Protein AF-A0A2V5Z8Z6-F1 (afdb_monomer_lite)

pLDDT: mean 71.76, std 16.5, range [33.0, 87.56]

Sequence (129 aa):
LDEHCVNFLGVSYDLLVQYVNEAVSDEAILESCFGMGHRPSEAETYIWNEFMLKRGWHDDASQTVKQLKREQGLTARSEIETIFQLIDAAEGRTVRTNHYDGSYLDQISLVVGGRRHSRLSSCSHLNGF

Foldseek 3Di:
DVVVVCVLLVHDPVVLVVVVVVVDDPVVSVVVSCVVGNDDDPVSVVVVVVCQVCALAVDPCVVVQCVLCVVVVVNVVPQRRHPVLSVCVVVVHDRDRDPCPVVVVVVVCVVVVPDDPDPPPPPPPDDDD

Secondary structure (DSSP, 8-state):
-HHHHHHHHT--HHHHHHHHHTT--HHHHHHHHHHHS----HHHHHHHHHHHHTTTSSSTTHHHHHHHHHHTT-TT-TT--SHHHHHHHHTTPPPPPP---SHHHHHHHHHHT----------------

Radius of gyration: 19.89 Å; chains: 1; bounding box: 61×49×34 Å

Structure (mmCIF, N/CA/C/O backbone):
data_AF-A0A2V5Z8Z6-F1
#
_entry.id   AF-A0A2V5Z8Z6-F1
#
loop_
_a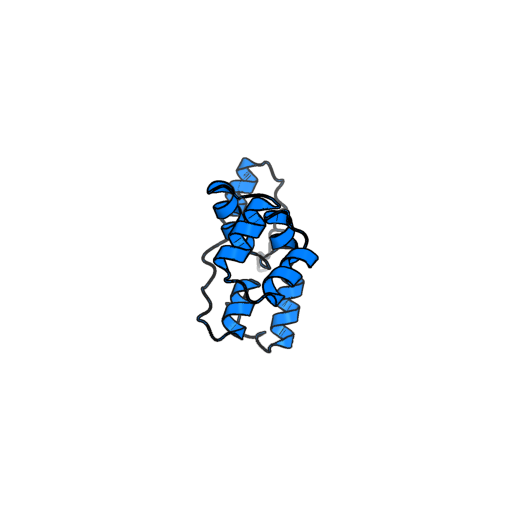tom_site.group_PDB
_atom_site.id
_atom_site.type_symbol
_atom_site.label_atom_id
_atom_site.label_alt_id
_atom_site.label_comp_id
_atom_site.label_asym_id
_atom_site.label_entity_id
_atom_site.label_seq_id
_atom_site.pdbx_PDB_ins_code
_atom_site.Cartn_x
_atom_site.Cartn_y
_atom_site.Cartn_z
_atom_site.occupancy
_atom_site.B_iso_or_equiv
_atom_site.auth_seq_id
_atom_site.auth_comp_id
_atom_site.auth_asym_id
_atom_site.auth_atom_id
_atom_site.pdbx_PDB_model_num
ATOM 1 N N . LEU A 1 1 ? -3.351 -5.836 -1.237 1.00 73.31 1 LEU A N 1
ATOM 2 C CA . LEU A 1 1 ? -2.275 -4.823 -1.378 1.00 73.31 1 LEU A CA 1
ATOM 3 C C . LEU A 1 1 ? -1.233 -5.309 -2.374 1.00 73.31 1 LEU A C 1
ATOM 5 O O . LEU A 1 1 ? -0.773 -4.523 -3.191 1.00 73.31 1 LEU A O 1
ATOM 9 N N . ASP A 1 2 ? -0.940 -6.606 -2.344 1.00 73.12 2 ASP A N 1
ATOM 10 C CA . ASP A 1 2 ? 0.056 -7.280 -3.179 1.00 73.12 2 ASP A CA 1
ATOM 11 C C . ASP A 1 2 ? -0.221 -7.128 -4.675 1.00 73.12 2 ASP A C 1
ATOM 13 O O . ASP A 1 2 ? 0.683 -6.778 -5.421 1.00 73.12 2 ASP A O 1
ATOM 17 N N . GLU A 1 3 ? -1.483 -7.260 -5.100 1.00 78.94 3 GLU A N 1
ATOM 18 C CA . GLU A 1 3 ? -1.901 -7.062 -6.498 1.00 78.94 3 GLU A CA 1
ATOM 19 C C . GLU A 1 3 ? -1.525 -5.675 -7.050 1.00 78.94 3 GLU A C 1
ATOM 21 O O . GLU A 1 3 ? -1.037 -5.547 -8.172 1.00 78.94 3 GLU A O 1
ATOM 26 N N . HIS A 1 4 ? -1.699 -4.613 -6.257 1.00 79.44 4 HIS A N 1
ATOM 27 C CA . HIS A 1 4 ? -1.311 -3.274 -6.696 1.00 79.44 4 HIS A CA 1
ATOM 28 C C . HIS A 1 4 ? 0.217 -3.137 -6.775 1.00 79.44 4 HIS A C 1
ATOM 30 O O . HIS A 1 4 ? 0.711 -2.455 -7.667 1.00 79.44 4 HIS A O 1
ATOM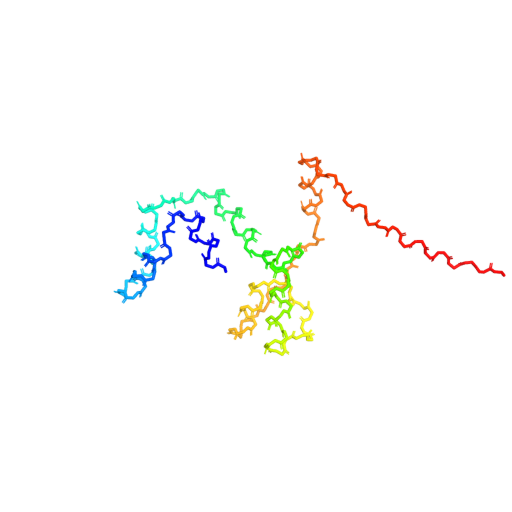 36 N N . CYS A 1 5 ? 0.955 -3.781 -5.864 1.00 78.19 5 CYS A N 1
ATOM 37 C CA . CYS A 1 5 ? 2.418 -3.754 -5.840 1.00 78.19 5 CYS A CA 1
ATOM 38 C C . CYS A 1 5 ? 3.011 -4.457 -7.070 1.00 78.19 5 CYS A C 1
ATOM 40 O O . CYS A 1 5 ? 3.848 -3.884 -7.764 1.00 78.19 5 CYS A O 1
ATOM 42 N N . VAL A 1 6 ? 2.521 -5.658 -7.397 1.00 80.88 6 VAL A N 1
ATOM 43 C CA . VAL A 1 6 ? 2.985 -6.406 -8.577 1.00 80.88 6 VAL A CA 1
ATOM 44 C C . VAL A 1 6 ? 2.628 -5.692 -9.881 1.00 80.88 6 VAL A C 1
ATOM 46 O O . VAL A 1 6 ? 3.460 -5.635 -10.781 1.00 80.88 6 VAL A O 1
ATOM 49 N N . ASN A 1 7 ? 1.457 -5.048 -9.954 1.00 81.81 7 ASN A N 1
ATOM 50 C CA . ASN A 1 7 ? 1.085 -4.217 -11.102 1.00 81.81 7 ASN A CA 1
ATOM 51 C C . ASN A 1 7 ? 1.962 -2.962 -11.226 1.00 81.81 7 ASN A C 1
ATOM 53 O O . ASN A 1 7 ? 2.337 -2.597 -12.336 1.00 81.81 7 ASN A O 1
ATOM 57 N N . PHE A 1 8 ? 2.305 -2.311 -10.111 1.00 78.94 8 PHE A N 1
ATOM 58 C CA . PHE A 1 8 ? 3.178 -1.133 -10.101 1.00 78.94 8 PHE A CA 1
ATOM 59 C C . PHE A 1 8 ? 4.607 -1.465 -10.546 1.00 78.94 8 PHE A C 1
ATOM 61 O O . PHE A 1 8 ? 5.204 -0.720 -11.320 1.00 78.94 8 PHE A O 1
ATOM 68 N N . LEU A 1 9 ? 5.135 -2.605 -10.096 1.00 79.50 9 LEU A N 1
ATOM 69 C CA . LEU A 1 9 ? 6.453 -3.099 -10.493 1.00 79.50 9 LEU A CA 1
ATOM 70 C C . LEU A 1 9 ? 6.439 -3.816 -11.850 1.00 79.50 9 LEU A C 1
ATOM 72 O O . LEU A 1 9 ? 7.501 -4.104 -12.389 1.00 79.50 9 LEU A O 1
ATOM 76 N N . GLY A 1 10 ? 5.269 -4.118 -12.417 1.00 79.38 10 GLY A N 1
ATOM 77 C CA . GLY A 1 10 ? 5.144 -4.866 -13.670 1.00 79.38 10 GLY A CA 1
ATOM 78 C C . GLY A 1 10 ? 5.649 -6.312 -13.582 1.00 79.38 10 GLY A C 1
ATOM 79 O O . GLY A 1 10 ? 6.149 -6.843 -14.570 1.00 79.38 10 GLY A O 1
ATOM 80 N N . VAL A 1 11 ? 5.554 -6.943 -12.409 1.00 79.19 11 VAL A N 1
ATOM 81 C CA . VAL A 1 11 ? 6.071 -8.299 -12.146 1.00 79.19 11 VAL A CA 1
ATOM 82 C C . VAL A 1 11 ? 4.911 -9.284 -11.986 1.00 79.19 11 VAL A C 1
ATOM 84 O O . VAL A 1 11 ? 3.828 -8.916 -11.544 1.00 79.19 11 VAL A O 1
ATOM 87 N N . SER A 1 12 ? 5.113 -10.557 -12.338 1.00 79.00 12 SER A N 1
ATOM 88 C CA . SER A 1 12 ? 4.133 -11.612 -12.037 1.00 79.00 12 SER A CA 1
ATOM 89 C C . SER A 1 12 ? 4.192 -12.007 -10.560 1.00 79.00 12 SER A C 1
ATOM 91 O O . SER A 1 12 ? 5.272 -12.295 -10.040 1.00 79.00 12 SER A O 1
ATOM 93 N N . TYR A 1 13 ? 3.032 -12.091 -9.900 1.00 77.88 13 TYR A N 1
ATOM 94 C CA . TYR A 1 13 ? 2.927 -12.541 -8.507 1.00 77.88 13 TYR A CA 1
ATOM 95 C C . TYR A 1 13 ? 3.567 -13.921 -8.291 1.00 77.88 13 TYR A C 1
ATOM 97 O O . TYR A 1 13 ? 4.287 -14.119 -7.315 1.00 77.88 13 TYR A O 1
ATOM 105 N N . ASP A 1 14 ? 3.391 -14.843 -9.240 1.00 77.25 14 ASP A N 1
ATOM 106 C CA . ASP A 1 14 ? 3.944 -16.200 -9.151 1.00 77.25 14 ASP A CA 1
ATOM 107 C C . ASP A 1 14 ? 5.479 -16.204 -9.126 1.00 77.25 14 ASP A C 1
ATOM 109 O O . ASP A 1 14 ? 6.090 -17.000 -8.414 1.00 77.25 14 ASP A O 1
ATOM 113 N N . LEU A 1 15 ? 6.110 -15.285 -9.865 1.00 73.19 15 LEU A N 1
ATOM 114 C CA . LEU A 1 15 ? 7.569 -15.144 -9.886 1.00 73.19 15 LEU A CA 1
ATOM 115 C C . LEU A 1 15 ? 8.076 -14.547 -8.571 1.00 73.19 15 LEU A C 1
ATOM 117 O O . LEU A 1 15 ? 9.078 -15.006 -8.032 1.00 73.19 15 LEU A O 1
ATOM 121 N N . LEU A 1 16 ? 7.350 -13.580 -8.007 1.00 75.06 16 LEU A N 1
ATOM 122 C CA . LEU A 1 16 ? 7.692 -12.998 -6.710 1.00 75.06 16 LEU A CA 1
ATOM 123 C C . LEU A 1 16 ? 7.620 -14.043 -5.583 1.00 75.06 16 LEU A C 1
ATOM 125 O O . LEU A 1 16 ? 8.521 -14.114 -4.751 1.00 75.06 16 LEU A O 1
ATOM 129 N N . VAL A 1 17 ? 6.602 -14.909 -5.596 1.00 80.31 17 VAL A N 1
ATOM 130 C CA . VAL A 1 17 ? 6.483 -16.021 -4.637 1.00 80.31 17 VAL A CA 1
ATOM 131 C C . VAL A 1 17 ? 7.649 -17.005 -4.766 1.00 80.31 17 VAL A C 1
ATOM 133 O O . VAL A 1 17 ? 8.137 -17.501 -3.752 1.00 80.31 17 VAL A O 1
ATOM 136 N N . GLN A 1 18 ? 8.128 -17.287 -5.980 1.00 78.19 18 GLN A N 1
ATOM 137 C CA . GLN A 1 18 ? 9.302 -18.146 -6.174 1.00 78.19 18 GLN A CA 1
ATOM 138 C C . GLN A 1 18 ? 10.558 -17.538 -5.538 1.00 78.19 18 GLN A C 1
ATOM 140 O O . GLN A 1 18 ? 11.203 -18.208 -4.737 1.00 78.19 18 GLN A O 1
ATOM 145 N N . TYR A 1 19 ? 10.843 -16.257 -5.788 1.00 72.00 19 TYR A N 1
ATOM 146 C CA . TYR A 1 19 ? 12.017 -15.580 -5.222 1.00 72.00 19 TYR A CA 1
ATOM 147 C C . TYR A 1 19 ? 12.007 -15.501 -3.691 1.00 72.00 19 TYR A C 1
ATOM 149 O O . TYR A 1 19 ? 13.041 -15.705 -3.056 1.00 72.00 19 TYR A O 1
ATOM 157 N N . VAL A 1 20 ? 10.841 -15.260 -3.084 1.00 75.81 20 VAL A N 1
ATOM 158 C CA . VAL A 1 20 ? 10.698 -15.252 -1.618 1.00 75.81 20 VAL A CA 1
ATOM 159 C C . VAL A 1 20 ? 10.959 -16.644 -1.026 1.00 75.81 20 VAL A C 1
ATOM 161 O O . VAL A 1 20 ? 11.560 -16.762 0.041 1.00 75.81 20 VAL A O 1
ATOM 164 N N . ASN A 1 21 ? 10.568 -17.713 -1.727 1.00 77.06 21 ASN A N 1
ATOM 165 C CA . ASN A 1 21 ? 10.832 -19.088 -1.292 1.00 77.06 21 ASN A CA 1
ATOM 166 C C . ASN A 1 21 ? 12.300 -19.512 -1.462 1.00 77.06 21 ASN A C 1
ATOM 168 O O . ASN A 1 21 ? 12.744 -20.443 -0.791 1.00 77.06 21 ASN A O 1
ATOM 172 N N . GLU A 1 22 ? 13.063 -18.832 -2.317 1.00 75.56 22 GLU A N 1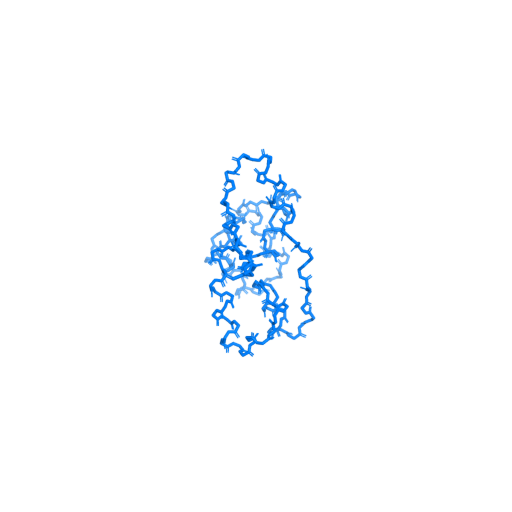
ATOM 173 C CA . GLU A 1 22 ? 14.488 -19.102 -2.537 1.00 75.56 22 GLU A CA 1
ATOM 174 C C . GLU A 1 22 ? 15.408 -18.491 -1.457 1.00 75.56 22 GLU A C 1
ATOM 176 O O . GLU A 1 22 ? 16.627 -18.632 -1.544 1.00 75.56 22 GLU A O 1
ATOM 181 N N . ALA A 1 23 ? 14.849 -17.871 -0.405 1.00 65.38 23 ALA A N 1
ATOM 182 C CA . ALA A 1 23 ? 15.586 -17.265 0.715 1.00 65.38 23 ALA A CA 1
ATOM 183 C C . ALA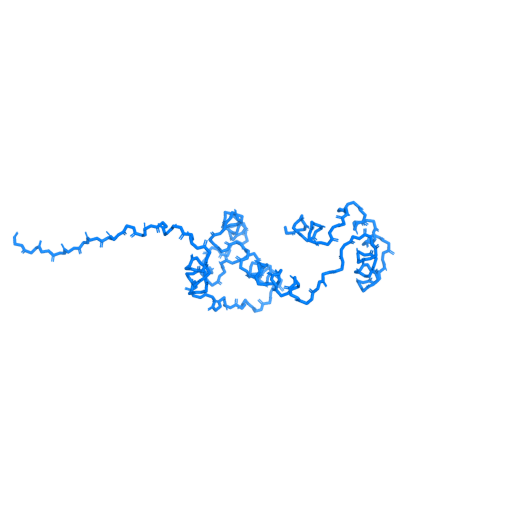 A 1 23 ? 16.661 -16.245 0.281 1.00 65.38 23 ALA A C 1
ATOM 185 O O . ALA A 1 23 ? 17.678 -16.053 0.955 1.00 65.38 23 ALA A O 1
ATOM 186 N N . VAL A 1 24 ? 16.434 -15.590 -0.856 1.00 75.19 24 VAL A N 1
ATOM 187 C CA . VAL A 1 24 ? 17.266 -14.491 -1.352 1.00 75.19 24 VAL A CA 1
ATOM 188 C C . VAL A 1 24 ? 16.979 -13.234 -0.518 1.00 75.19 24 VAL A C 1
ATOM 190 O O . VAL A 1 24 ? 15.883 -13.090 0.020 1.00 75.19 24 VAL A O 1
ATOM 193 N N . SER A 1 25 ? 17.951 -12.328 -0.372 1.00 79.50 25 SER A N 1
ATOM 194 C CA . SER A 1 25 ? 17.733 -11.085 0.381 1.00 79.50 25 SER A CA 1
ATOM 195 C C . SER A 1 25 ? 16.725 -10.167 -0.317 1.00 79.50 25 SER A C 1
ATOM 197 O O . SER A 1 25 ? 16.653 -10.141 -1.549 1.00 79.50 25 SER A O 1
ATOM 199 N N . ASP A 1 26 ? 15.990 -9.374 0.463 1.00 77.75 26 ASP A N 1
ATOM 200 C CA . ASP A 1 26 ? 14.954 -8.463 -0.038 1.00 77.75 26 ASP A CA 1
ATOM 201 C C . ASP A 1 26 ? 15.488 -7.509 -1.121 1.00 77.75 26 ASP A C 1
ATOM 203 O O . ASP A 1 26 ? 14.805 -7.235 -2.107 1.00 77.75 26 ASP A O 1
ATOM 207 N N . GLU A 1 27 ? 16.736 -7.046 -0.995 1.00 80.94 27 GLU A N 1
ATOM 208 C CA . GLU A 1 27 ? 17.373 -6.157 -1.973 1.00 80.94 27 GLU A CA 1
ATOM 209 C C . GLU A 1 27 ? 17.602 -6.852 -3.317 1.00 80.94 27 GLU A C 1
ATOM 211 O O . GLU A 1 27 ? 17.401 -6.256 -4.375 1.00 80.94 27 GLU A O 1
ATOM 216 N N . ALA A 1 28 ? 18.006 -8.121 -3.288 1.00 77.50 28 ALA A N 1
ATOM 217 C CA . ALA A 1 28 ? 18.222 -8.906 -4.495 1.00 77.50 28 ALA A CA 1
ATOM 218 C C . ALA A 1 28 ? 16.894 -9.293 -5.164 1.00 77.50 28 ALA A C 1
ATOM 220 O O . ALA A 1 28 ? 16.811 -9.304 -6.396 1.00 77.50 28 ALA A O 1
ATOM 221 N N . ILE A 1 29 ? 15.839 -9.538 -4.379 1.00 79.56 29 ILE A N 1
ATOM 222 C CA . ILE A 1 29 ? 14.477 -9.727 -4.900 1.00 79.56 29 ILE A CA 1
ATOM 223 C C . ILE A 1 29 ? 13.991 -8.436 -5.569 1.00 79.56 29 ILE A C 1
ATOM 225 O O . ILE A 1 29 ? 13.467 -8.480 -6.683 1.00 79.56 29 ILE A O 1
ATOM 229 N N . LEU A 1 30 ? 14.208 -7.279 -4.939 1.00 79.00 30 LEU A N 1
ATOM 230 C CA . LEU A 1 30 ? 13.796 -5.981 -5.472 1.00 79.00 30 LEU A CA 1
ATOM 231 C C . LEU A 1 30 ? 14.534 -5.622 -6.770 1.00 79.00 30 LEU A C 1
ATOM 233 O O . LEU A 1 30 ? 13.900 -5.216 -7.743 1.00 79.00 30 LEU A O 1
ATOM 237 N N . GLU A 1 31 ? 15.853 -5.816 -6.830 1.00 80.75 31 GLU A N 1
ATOM 238 C CA . GLU A 1 31 ? 16.611 -5.592 -8.069 1.00 80.75 31 GLU A CA 1
ATOM 239 C C . GLU A 1 31 ? 16.210 -6.583 -9.175 1.00 80.75 31 GLU A C 1
ATOM 241 O O . GLU A 1 31 ? 16.139 -6.200 -10.344 1.00 80.75 31 GLU A O 1
ATOM 246 N N . SER A 1 32 ? 15.851 -7.824 -8.827 1.00 79.00 32 SER A N 1
ATOM 247 C CA . SER A 1 32 ? 15.286 -8.779 -9.793 1.00 79.00 32 SER A CA 1
ATOM 248 C C . SER A 1 32 ? 13.936 -8.294 -10.331 1.00 79.00 32 SER A C 1
ATOM 250 O O . SER A 1 32 ? 13.709 -8.326 -11.541 1.00 79.00 32 SER A O 1
ATOM 252 N N . CYS A 1 33 ? 13.072 -7.747 -9.467 1.00 78.94 33 CYS A N 1
ATOM 253 C CA . CYS A 1 33 ? 11.813 -7.122 -9.879 1.00 78.94 33 CYS A CA 1
ATOM 254 C C . CYS A 1 33 ? 12.047 -5.963 -10.859 1.00 78.94 33 CYS A C 1
ATOM 256 O O . CYS A 1 33 ? 11.388 -5.897 -11.896 1.00 78.94 33 CYS A O 1
ATOM 258 N N . PHE A 1 34 ? 13.022 -5.090 -10.582 1.00 79.56 34 PHE A N 1
ATOM 259 C CA . PHE A 1 34 ? 13.376 -3.983 -11.478 1.00 79.56 34 PHE A CA 1
ATOM 260 C C . PHE A 1 34 ? 13.933 -4.451 -12.823 1.00 79.56 34 PHE A C 1
ATOM 262 O O . PHE A 1 34 ? 13.699 -3.796 -13.835 1.00 79.56 34 PHE A O 1
ATOM 269 N N . GLY A 1 35 ? 14.672 -5.563 -12.844 1.00 75.88 35 GLY A N 1
ATOM 270 C CA . GLY A 1 35 ? 15.202 -6.143 -14.076 1.00 75.88 35 GLY A CA 1
ATOM 271 C C . GLY A 1 35 ? 14.143 -6.830 -14.943 1.00 75.88 35 GLY A C 1
ATOM 272 O O . GLY A 1 35 ? 14.295 -6.885 -16.161 1.00 75.88 35 GLY A O 1
ATOM 273 N N . MET A 1 36 ? 13.080 -7.357 -14.331 1.00 77.06 36 MET A N 1
ATOM 274 C CA . MET A 1 36 ? 12.027 -8.112 -15.020 1.00 77.06 36 MET A CA 1
ATOM 275 C C . MET A 1 36 ? 10.837 -7.257 -15.454 1.00 77.06 36 MET A C 1
ATOM 277 O O . MET A 1 36 ? 10.174 -7.595 -16.434 1.00 77.06 36 MET A O 1
ATOM 281 N N . GLY A 1 37 ? 10.546 -6.191 -14.713 1.00 78.94 37 GLY A N 1
ATOM 282 C CA . GLY A 1 37 ? 9.387 -5.340 -14.937 1.00 78.94 37 GLY A CA 1
ATOM 283 C C . GLY A 1 37 ? 9.780 -3.884 -15.142 1.00 78.94 37 GLY A C 1
ATOM 284 O O . GLY A 1 37 ? 10.482 -3.528 -16.088 1.00 78.94 37 GLY A O 1
ATOM 285 N N . HIS A 1 38 ? 9.283 -3.030 -14.257 1.00 81.88 38 HIS A N 1
ATOM 286 C CA . HIS A 1 38 ? 9.490 -1.591 -14.271 1.00 81.88 38 HIS A CA 1
ATOM 287 C C . HIS A 1 38 ? 10.335 -1.170 -13.074 1.00 81.88 38 HIS A C 1
ATOM 289 O O . HIS A 1 38 ? 10.076 -1.585 -11.944 1.00 81.88 38 HIS A O 1
ATOM 295 N N . ARG A 1 39 ? 11.325 -0.305 -13.313 1.00 84.06 39 ARG A N 1
ATOM 296 C CA . ARG A 1 39 ? 12.045 0.399 -12.249 1.00 84.06 39 ARG A CA 1
ATOM 297 C C . ARG A 1 39 ? 11.376 1.759 -12.053 1.00 84.06 39 ARG A C 1
ATOM 299 O O . ARG A 1 39 ? 11.568 2.630 -12.906 1.00 84.06 39 ARG A O 1
ATOM 306 N N . PRO A 1 40 ? 10.622 1.967 -10.961 1.00 83.50 40 PRO A N 1
ATOM 307 C CA . PRO A 1 40 ? 9.920 3.220 -10.755 1.00 83.50 40 PRO A CA 1
ATOM 308 C C . PRO A 1 40 ? 10.898 4.387 -10.652 1.00 83.50 40 PRO A C 1
ATOM 310 O O . PRO A 1 40 ? 11.930 4.311 -9.983 1.00 83.50 40 PRO A O 1
ATOM 313 N N . SER A 1 41 ? 10.548 5.491 -11.296 1.00 81.81 41 SER A N 1
ATOM 314 C CA . SER A 1 41 ? 11.198 6.778 -11.085 1.00 81.81 41 SER A CA 1
ATOM 315 C C . SER A 1 41 ? 10.906 7.326 -9.683 1.00 81.81 41 SER A C 1
ATOM 317 O O . SER A 1 41 ? 10.009 6.864 -8.971 1.00 81.81 41 SER A O 1
ATOM 319 N N . GLU A 1 42 ? 11.639 8.364 -9.284 1.00 80.12 42 GLU A N 1
ATOM 320 C CA . GLU A 1 42 ? 11.397 9.068 -8.019 1.00 80.12 42 GLU A CA 1
ATOM 321 C C . GLU A 1 42 ? 9.963 9.621 -7.940 1.00 80.12 42 GLU A C 1
ATOM 323 O O . GLU A 1 42 ? 9.294 9.479 -6.918 1.00 80.12 42 GLU A O 1
ATOM 328 N N . ALA A 1 43 ? 9.451 10.170 -9.047 1.00 76.44 43 ALA A N 1
ATOM 329 C CA . ALA A 1 43 ? 8.094 10.705 -9.124 1.00 76.44 43 ALA A CA 1
ATOM 330 C C . ALA A 1 43 ? 7.024 9.609 -8.980 1.00 76.44 43 ALA A C 1
ATOM 332 O O . ALA A 1 43 ? 6.048 9.789 -8.252 1.00 76.44 43 ALA A O 1
ATOM 333 N N . GLU A 1 44 ? 7.212 8.462 -9.635 1.00 76.50 44 GLU A N 1
ATOM 334 C CA . GLU A 1 44 ? 6.304 7.316 -9.506 1.00 76.50 44 GLU A CA 1
ATOM 335 C C . GLU A 1 44 ? 6.340 6.733 -8.097 1.00 76.50 44 GLU A C 1
ATOM 337 O O . GLU A 1 44 ? 5.289 6.446 -7.534 1.00 76.50 44 GLU A O 1
ATOM 342 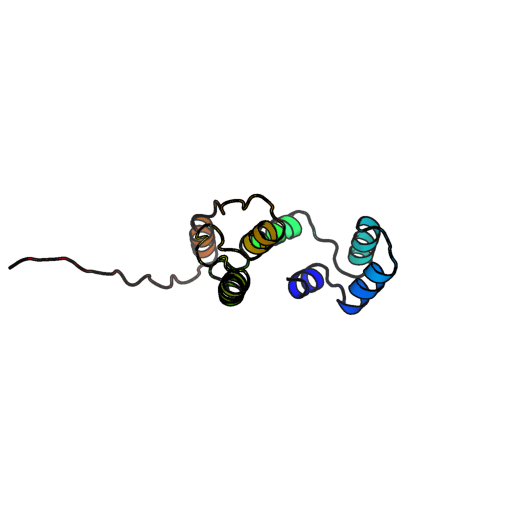N N . THR A 1 45 ? 7.529 6.629 -7.497 1.00 80.12 45 THR A N 1
ATOM 343 C CA . THR A 1 45 ? 7.704 6.179 -6.110 1.00 80.12 45 THR A CA 1
ATOM 344 C C . THR A 1 45 ? 6.989 7.114 -5.138 1.00 80.12 45 THR A C 1
ATOM 346 O O . THR A 1 45 ? 6.298 6.654 -4.232 1.00 80.12 45 THR A O 1
ATOM 349 N N . TYR A 1 46 ? 7.100 8.430 -5.342 1.00 78.06 46 TYR A N 1
ATOM 350 C CA . TYR A 1 46 ? 6.393 9.421 -4.535 1.00 78.06 46 TYR A CA 1
ATOM 351 C C . TYR A 1 46 ? 4.872 9.268 -4.655 1.00 78.06 46 TYR A C 1
ATOM 353 O O . TYR A 1 46 ? 4.189 9.113 -3.644 1.00 78.06 46 TYR A O 1
ATOM 361 N N . ILE A 1 47 ? 4.338 9.237 -5.881 1.00 81.25 47 ILE A N 1
ATOM 362 C CA . ILE A 1 47 ? 2.896 9.078 -6.123 1.00 81.25 47 ILE A CA 1
ATOM 363 C C . ILE A 1 47 ? 2.388 7.757 -5.541 1.00 81.25 47 ILE A C 1
ATOM 365 O O . ILE A 1 47 ? 1.313 7.718 -4.943 1.00 81.25 47 ILE A O 1
ATOM 369 N N . TRP A 1 48 ? 3.159 6.683 -5.695 1.00 81.00 48 TRP A N 1
ATOM 370 C CA . TRP A 1 48 ? 2.845 5.372 -5.149 1.00 81.00 48 TRP A CA 1
ATOM 371 C C . TRP A 1 48 ? 2.786 5.380 -3.622 1.00 81.00 48 TRP A C 1
ATOM 373 O O . TRP A 1 48 ? 1.810 4.901 -3.047 1.00 81.00 48 TRP A O 1
ATOM 383 N N . ASN A 1 49 ? 3.774 5.983 -2.960 1.00 81.12 49 ASN A N 1
ATOM 384 C CA . ASN A 1 49 ? 3.787 6.121 -1.505 1.00 81.12 49 ASN A CA 1
ATOM 385 C C . ASN A 1 49 ? 2.574 6.925 -1.015 1.00 81.12 49 ASN A C 1
ATOM 387 O O . ASN A 1 49 ? 1.862 6.483 -0.114 1.00 81.12 49 ASN A O 1
ATOM 391 N N . GLU A 1 50 ? 2.277 8.055 -1.659 1.00 82.62 50 GLU A N 1
ATOM 392 C CA . GLU A 1 50 ? 1.100 8.880 -1.361 1.00 82.62 50 GLU A CA 1
ATOM 393 C C . GLU A 1 50 ? -0.221 8.133 -1.605 1.00 82.62 50 GLU A C 1
ATOM 395 O O . GLU A 1 50 ? -1.197 8.311 -0.873 1.00 82.62 50 GLU A O 1
ATOM 400 N N . PHE A 1 51 ? -0.279 7.284 -2.632 1.00 82.62 51 PHE A N 1
ATOM 401 C CA . PHE A 1 51 ? -1.432 6.436 -2.918 1.00 82.62 51 PHE A CA 1
ATOM 402 C C . PHE A 1 51 ? -1.623 5.355 -1.849 1.00 82.62 51 PHE A C 1
ATOM 404 O O . PHE A 1 51 ? -2.732 5.174 -1.343 1.00 82.62 51 PHE A O 1
ATOM 411 N N . MET A 1 52 ? -0.547 4.670 -1.467 1.00 81.12 52 MET A N 1
ATOM 412 C CA . MET A 1 52 ? -0.591 3.560 -0.519 1.00 81.12 52 MET A CA 1
ATOM 413 C C . MET A 1 52 ? -0.888 4.022 0.909 1.00 81.12 52 MET A C 1
ATOM 415 O O . MET A 1 52 ? -1.681 3.378 1.598 1.00 81.12 52 MET A O 1
ATOM 419 N N . LEU A 1 53 ? -0.353 5.172 1.333 1.00 81.06 53 LEU A N 1
ATOM 420 C CA . LEU A 1 53 ? -0.591 5.726 2.671 1.00 81.06 53 LEU A CA 1
ATOM 421 C C . LEU A 1 53 ? -2.069 6.019 2.955 1.00 81.06 53 LEU A C 1
ATOM 423 O O . LEU A 1 53 ? -2.513 5.884 4.094 1.00 81.06 53 LEU A O 1
ATOM 427 N N . LYS A 1 54 ? -2.849 6.376 1.928 1.00 82.69 54 LYS A N 1
ATOM 428 C CA . LYS A 1 54 ? -4.291 6.647 2.042 1.00 82.69 54 LYS A CA 1
ATOM 429 C C . LYS A 1 54 ? -5.185 5.479 1.627 1.00 82.69 54 LYS A C 1
ATOM 431 O O . LYS A 1 54 ? -6.404 5.631 1.632 1.00 82.69 54 LYS A O 1
ATOM 436 N N . ARG A 1 55 ? -4.626 4.316 1.277 1.00 83.00 55 ARG A N 1
ATOM 437 C CA . ARG A 1 55 ? -5.422 3.171 0.820 1.00 83.00 55 ARG A CA 1
ATOM 438 C C . ARG A 1 55 ? -6.376 2.706 1.921 1.00 83.00 55 ARG A C 1
ATOM 440 O O . ARG A 1 55 ? -5.953 2.400 3.038 1.00 83.00 55 ARG A O 1
ATOM 447 N N . GLY A 1 56 ? -7.663 2.627 1.608 1.00 82.25 56 GLY A N 1
ATOM 448 C CA . GLY A 1 56 ? -8.733 2.349 2.565 1.00 82.25 56 GLY A CA 1
ATOM 449 C C . GLY A 1 56 ? -9.466 3.595 3.067 1.00 82.25 56 GLY A C 1
ATOM 450 O O . GLY A 1 56 ? -10.537 3.472 3.667 1.00 82.25 56 GLY A O 1
ATOM 451 N N . TRP A 1 57 ? -8.943 4.793 2.792 1.00 83.50 57 TRP A N 1
ATOM 452 C CA . TRP A 1 57 ? -9.567 6.056 3.171 1.00 83.50 57 TRP A CA 1
ATOM 453 C C . TRP A 1 57 ? -10.384 6.623 2.012 1.00 83.50 57 TRP A C 1
ATOM 455 O O . TRP A 1 57 ? -9.843 7.076 1.006 1.00 83.50 57 TRP A O 1
ATOM 465 N N . HIS A 1 58 ? -11.712 6.585 2.154 1.00 79.38 58 HIS A N 1
ATOM 466 C CA . HIS A 1 58 ? -12.677 7.057 1.147 1.00 79.38 58 HIS A CA 1
ATOM 467 C C . HIS A 1 58 ? -12.536 6.444 -0.260 1.00 79.38 58 HIS A C 1
ATOM 469 O O . HIS A 1 58 ? -13.079 6.983 -1.224 1.00 79.38 58 HIS A O 1
ATOM 475 N N . ASP A 1 59 ? -11.883 5.292 -0.376 1.00 81.75 59 ASP A N 1
ATOM 476 C CA . ASP A 1 59 ? -11.724 4.547 -1.620 1.00 81.75 59 ASP A CA 1
ATOM 477 C C . ASP A 1 59 ? -12.467 3.194 -1.573 1.00 81.75 59 ASP A C 1
ATOM 479 O O . ASP A 1 59 ? -13.177 2.862 -0.614 1.00 81.75 59 ASP A O 1
ATOM 483 N N . ASP A 1 60 ? -12.325 2.401 -2.632 1.00 80.69 60 ASP A N 1
ATOM 484 C CA . ASP A 1 60 ? -12.887 1.052 -2.776 1.00 80.69 60 ASP A CA 1
ATOM 485 C C . ASP A 1 60 ? -12.386 0.066 -1.705 1.00 80.69 60 ASP A C 1
ATOM 487 O O . ASP A 1 60 ? -13.106 -0.863 -1.336 1.00 80.69 60 ASP A O 1
ATOM 491 N N . ALA A 1 61 ? -11.210 0.307 -1.124 1.00 81.75 61 ALA A N 1
ATOM 492 C CA . ALA A 1 61 ? -10.658 -0.502 -0.044 1.00 81.75 61 ALA A CA 1
ATOM 493 C C . ALA A 1 61 ? -11.260 -0.179 1.343 1.00 81.75 61 ALA A C 1
ATOM 495 O O . ALA A 1 61 ? -11.028 -0.916 2.306 1.00 81.75 61 ALA A O 1
ATOM 496 N N . SER A 1 62 ? -12.071 0.878 1.470 1.00 83.62 62 SER A N 1
ATOM 497 C CA . SER A 1 62 ? -12.675 1.290 2.749 1.00 83.62 62 SER A CA 1
ATOM 498 C C . SER A 1 62 ? -13.592 0.240 3.384 1.00 83.62 62 SER A C 1
ATOM 500 O O . SER A 1 62 ? -13.687 0.152 4.612 1.00 83.62 62 SER A O 1
ATOM 502 N N . GLN A 1 63 ? -14.258 -0.591 2.577 1.00 84.62 63 GLN A N 1
ATOM 503 C CA . GLN A 1 63 ? -15.068 -1.702 3.092 1.00 84.62 63 GLN A CA 1
ATOM 504 C C . GLN A 1 63 ? -14.188 -2.795 3.699 1.00 84.62 63 GLN A C 1
ATOM 506 O O . GLN A 1 63 ? -14.485 -3.287 4.788 1.00 84.62 63 GLN A O 1
ATOM 511 N N . THR A 1 64 ? -13.066 -3.105 3.049 1.00 85.50 64 THR A N 1
ATOM 512 C CA . THR A 1 64 ? -12.065 -4.050 3.551 1.00 85.50 64 THR A CA 1
ATOM 513 C C . THR A 1 64 ? -11.485 -3.575 4.880 1.00 85.50 64 THR A C 1
ATOM 515 O O . THR A 1 64 ? -11.423 -4.357 5.825 1.00 85.50 64 THR A O 1
ATOM 518 N N . VAL A 1 65 ? -11.161 -2.281 5.015 1.00 84.94 65 VAL A N 1
ATOM 519 C CA . VAL A 1 65 ? -10.707 -1.705 6.297 1.00 84.94 65 VAL A CA 1
ATOM 520 C C . VAL A 1 65 ? -11.752 -1.906 7.395 1.00 84.94 65 VAL A C 1
ATOM 522 O O . VAL A 1 65 ? -11.428 -2.378 8.482 1.00 84.94 65 VAL A O 1
ATOM 525 N N . LYS A 1 66 ? -13.026 -1.596 7.130 1.00 85.62 66 LYS A N 1
ATOM 526 C CA . LYS A 1 66 ? -14.103 -1.774 8.121 1.00 85.62 66 LYS A CA 1
ATOM 527 C C . LYS A 1 66 ? -14.288 -3.235 8.528 1.00 85.62 66 LYS A C 1
ATOM 529 O O . LYS A 1 66 ? -14.525 -3.504 9.706 1.00 85.62 66 LYS A O 1
ATOM 534 N N . GLN A 1 67 ? -14.196 -4.158 7.572 1.00 87.12 67 GLN A N 1
ATOM 535 C CA . GLN A 1 67 ? -14.296 -5.592 7.827 1.00 87.12 67 GLN A CA 1
ATOM 536 C C . GLN A 1 67 ? -13.139 -6.072 8.712 1.00 87.12 67 GLN A C 1
ATOM 538 O O . GLN A 1 67 ? -13.387 -6.637 9.776 1.00 87.12 67 GLN A O 1
ATOM 543 N N . LEU A 1 68 ? -11.899 -5.748 8.343 1.00 87.25 68 LEU A N 1
ATOM 544 C CA . LEU A 1 68 ? -10.702 -6.121 9.101 1.00 87.25 68 LEU A CA 1
ATOM 545 C C . LEU A 1 68 ? -10.690 -5.508 10.507 1.00 87.25 68 LEU A C 1
ATOM 547 O O . LEU A 1 68 ? -10.373 -6.196 11.475 1.00 87.25 68 LEU A O 1
ATOM 551 N N . LYS A 1 69 ? -11.117 -4.245 10.664 1.00 87.38 69 LYS A N 1
ATOM 552 C CA . LYS A 1 69 ? -11.282 -3.626 11.993 1.00 87.38 69 LYS A CA 1
ATOM 553 C C . LYS A 1 69 ? -12.238 -4.421 12.876 1.00 87.38 69 LYS A C 1
ATOM 555 O O . LYS A 1 69 ? -11.990 -4.540 14.072 1.00 87.38 69 LYS A O 1
ATOM 560 N N . ARG A 1 70 ? -13.328 -4.946 12.309 1.00 87.56 70 ARG A N 1
ATOM 561 C CA . ARG A 1 70 ? -14.294 -5.760 13.054 1.00 87.56 70 ARG A CA 1
ATOM 562 C C . ARG A 1 70 ? -13.686 -7.099 13.463 1.00 87.56 70 ARG A C 1
ATOM 564 O O . ARG A 1 70 ? -13.831 -7.489 14.615 1.00 87.56 70 ARG A O 1
ATOM 571 N N . GLU A 1 71 ? -13.000 -7.768 12.541 1.00 87.44 71 GLU A N 1
ATOM 572 C CA . GLU A 1 71 ? -12.359 -9.071 12.774 1.00 87.44 71 GLU A CA 1
ATOM 573 C C . GLU A 1 71 ? -11.254 -8.997 13.831 1.00 87.44 71 GLU A C 1
ATOM 575 O O . GLU A 1 71 ? -11.140 -9.887 14.668 1.00 87.44 71 GLU A O 1
ATOM 580 N N . GLN A 1 72 ? -10.491 -7.905 13.848 1.00 84.12 72 GLN A N 1
ATOM 581 C CA . GLN A 1 72 ? -9.413 -7.683 14.813 1.00 84.12 72 GLN A CA 1
ATOM 582 C C . GLN A 1 72 ? -9.888 -7.028 16.124 1.00 84.12 72 GLN A C 1
ATOM 584 O O . GLN A 1 72 ? -9.074 -6.723 16.992 1.00 84.12 72 GLN A O 1
ATOM 589 N N . GLY A 1 73 ? -11.191 -6.762 16.286 1.00 85.75 73 GLY A N 1
ATOM 590 C CA . GLY A 1 73 ? -11.728 -6.098 17.481 1.00 85.75 73 GLY A CA 1
ATOM 591 C C . GLY A 1 73 ? -11.299 -4.631 17.643 1.00 85.75 73 GLY A C 1
ATOM 592 O O . GLY A 1 73 ? -11.413 -4.063 18.726 1.00 85.75 73 GLY A O 1
ATOM 593 N N . LEU A 1 74 ? -10.835 -3.987 16.569 1.00 85.25 74 LEU A N 1
ATOM 594 C CA . LEU A 1 74 ? -10.323 -2.611 16.542 1.00 85.25 74 LEU A CA 1
ATOM 595 C C . LEU A 1 74 ? -11.404 -1.576 16.186 1.00 85.25 74 LEU A C 1
ATOM 597 O O . LEU A 1 74 ? -11.101 -0.430 15.854 1.00 85.25 74 LEU A O 1
ATOM 601 N N . THR A 1 75 ? -12.682 -1.949 16.244 1.00 82.00 75 THR A N 1
ATOM 602 C CA . THR A 1 75 ? -13.812 -1.090 15.853 1.00 82.00 75 THR A CA 1
ATOM 603 C C . THR A 1 75 ? -13.875 0.218 16.649 1.00 82.00 75 THR A C 1
ATOM 605 O O . THR A 1 75 ? -14.296 1.235 16.107 1.00 82.00 75 THR A O 1
ATOM 608 N N . ALA A 1 76 ? -13.428 0.207 17.911 1.00 84.31 76 ALA A N 1
ATOM 609 C CA . ALA A 1 76 ? -13.409 1.379 18.790 1.00 84.31 76 ALA A CA 1
ATOM 610 C C . ALA A 1 76 ? -12.253 2.359 18.507 1.00 84.31 76 ALA A C 1
ATOM 612 O O . ALA A 1 76 ? -12.269 3.477 19.013 1.00 84.31 76 ALA A O 1
ATOM 613 N N . ARG A 1 77 ? -11.259 1.956 17.706 1.00 81.31 77 ARG A N 1
ATOM 614 C CA . ARG A 1 77 ? -10.085 2.773 17.376 1.00 81.31 77 ARG A CA 1
ATOM 615 C C . ARG A 1 77 ? -10.390 3.665 16.179 1.00 81.31 77 ARG A C 1
ATOM 617 O O . ARG A 1 77 ? -10.249 3.239 15.030 1.00 81.31 77 ARG A O 1
ATOM 624 N N . SER A 1 78 ? -10.908 4.866 16.429 1.00 82.06 78 SER A N 1
ATOM 625 C CA . SER A 1 78 ? -11.300 5.819 15.381 1.00 82.06 78 SER A CA 1
ATOM 626 C C . SER A 1 78 ? -10.114 6.379 14.597 1.00 82.06 78 SER A C 1
ATOM 628 O O . SER A 1 78 ? -10.300 6.798 13.465 1.00 82.06 78 SER A O 1
ATOM 630 N N . GLU A 1 79 ? -8.905 6.325 15.153 1.00 82.50 79 GLU A N 1
ATOM 631 C CA . GLU A 1 79 ? -7.664 6.756 14.509 1.00 82.50 79 GLU A CA 1
ATOM 632 C C . GLU A 1 79 ? -7.196 5.836 13.366 1.00 82.50 79 GLU A C 1
ATOM 634 O O . GLU A 1 79 ? -6.297 6.205 12.613 1.00 82.50 79 GLU A O 1
ATOM 639 N N . ILE A 1 80 ? -7.787 4.639 13.245 1.00 84.19 80 ILE A N 1
ATOM 640 C CA . ILE A 1 80 ? -7.490 3.666 12.189 1.00 84.19 80 ILE A CA 1
ATOM 641 C C . ILE A 1 80 ? -8.499 3.836 11.051 1.00 84.19 80 ILE A C 1
ATOM 643 O O . ILE A 1 80 ? -9.642 3.375 11.137 1.00 84.19 80 ILE A O 1
ATOM 647 N N . GLU A 1 81 ? -8.060 4.468 9.975 1.00 83.38 81 GLU A N 1
ATOM 648 C CA . GLU A 1 81 ? -8.836 4.782 8.775 1.00 83.38 81 GLU A CA 1
ATOM 649 C C . GLU A 1 81 ? -8.249 4.152 7.502 1.00 83.38 81 GLU A C 1
ATOM 651 O O . GLU A 1 81 ? -8.960 4.028 6.507 1.00 83.38 81 GLU A O 1
ATOM 656 N N . THR A 1 82 ? -6.987 3.706 7.526 1.00 85.56 82 THR A N 1
ATOM 657 C CA . THR A 1 82 ? -6.297 3.104 6.372 1.00 85.56 82 THR A CA 1
ATOM 658 C C . THR A 1 82 ? -5.868 1.663 6.621 1.00 85.56 82 THR A C 1
ATOM 660 O O . THR A 1 82 ? -5.793 1.195 7.761 1.00 85.56 82 THR A O 1
ATOM 663 N N . ILE A 1 83 ? -5.548 0.944 5.540 1.00 85.25 83 ILE A N 1
ATOM 664 C CA . ILE A 1 83 ? -5.008 -0.418 5.640 1.00 85.25 83 ILE A CA 1
ATOM 665 C C . ILE A 1 83 ? -3.636 -0.416 6.333 1.00 85.25 83 ILE A C 1
ATOM 667 O O . ILE A 1 83 ? -3.364 -1.302 7.137 1.00 85.25 83 ILE A O 1
ATOM 671 N N . PHE A 1 84 ? -2.782 0.580 6.086 1.00 83.44 84 PHE A N 1
ATOM 672 C CA . PHE A 1 84 ? -1.471 0.649 6.745 1.00 83.44 84 PHE A CA 1
ATOM 673 C C . PHE A 1 84 ? -1.593 0.856 8.253 1.00 83.44 84 PHE A C 1
ATOM 675 O O . PHE A 1 84 ? -0.908 0.187 9.016 1.00 83.44 84 PHE A O 1
ATOM 682 N N . GLN A 1 85 ? -2.526 1.697 8.699 1.00 84.94 85 GLN A N 1
ATOM 683 C CA . GLN A 1 85 ? -2.796 1.873 10.127 1.00 84.94 85 GLN A CA 1
ATOM 684 C C . GLN A 1 85 ? -3.342 0.593 10.780 1.00 84.94 85 GLN A C 1
ATOM 686 O O . GLN A 1 85 ? -3.060 0.330 11.948 1.00 84.94 85 GLN A O 1
ATOM 691 N N . LEU A 1 86 ? -4.116 -0.206 10.035 1.00 85.25 86 LEU A N 1
ATOM 692 C CA . LEU A 1 86 ? -4.552 -1.535 10.468 1.00 85.25 86 LEU A CA 1
ATOM 693 C C . LEU A 1 86 ? -3.368 -2.489 10.648 1.00 85.25 86 LEU A C 1
ATOM 695 O O . LEU A 1 86 ? -3.295 -3.168 11.667 1.00 85.25 86 LEU A O 1
ATOM 699 N N . ILE A 1 87 ? -2.451 -2.527 9.680 1.00 84.31 87 ILE A N 1
ATOM 700 C CA . ILE A 1 87 ? -1.242 -3.358 9.740 1.00 84.31 87 ILE A CA 1
ATOM 701 C C . ILE A 1 87 ? -0.369 -2.926 10.920 1.00 84.31 87 ILE A C 1
ATOM 703 O O . ILE A 1 87 ? -0.023 -3.761 11.748 1.00 84.31 87 ILE A O 1
ATOM 707 N N . ASP A 1 88 ? -0.111 -1.625 11.071 1.00 85.31 88 ASP A N 1
ATOM 708 C CA . ASP A 1 88 ? 0.651 -1.093 12.202 1.00 85.31 88 ASP A CA 1
ATOM 709 C C . ASP A 1 88 ? 0.014 -1.488 13.540 1.00 85.31 88 ASP A C 1
ATOM 711 O O . ASP A 1 88 ? 0.709 -1.942 14.447 1.00 85.31 88 ASP A O 1
ATOM 715 N N . ALA A 1 89 ? -1.313 -1.374 13.666 1.00 85.62 89 ALA A N 1
ATOM 716 C CA . ALA A 1 89 ? -2.022 -1.780 14.875 1.00 85.62 89 ALA A CA 1
ATOM 717 C C . ALA A 1 89 ? -1.925 -3.292 15.143 1.00 85.62 89 ALA A C 1
ATOM 719 O O . ALA A 1 89 ? -1.760 -3.684 16.299 1.00 85.62 89 ALA A O 1
ATOM 720 N N . ALA A 1 90 ? -2.014 -4.124 14.102 1.00 84.19 90 ALA A N 1
ATOM 721 C CA . ALA A 1 90 ? -1.894 -5.577 14.204 1.00 84.19 90 ALA A CA 1
ATOM 722 C C . ALA A 1 90 ? -0.468 -6.020 14.575 1.00 84.19 90 ALA A C 1
ATOM 724 O O . ALA A 1 90 ? -0.292 -6.968 15.337 1.00 84.19 90 ALA A O 1
ATOM 725 N N . GLU A 1 91 ? 0.546 -5.306 14.090 1.00 84.31 91 GLU A N 1
ATOM 726 C CA . GLU A 1 91 ? 1.963 -5.548 14.386 1.00 84.31 91 GLU A CA 1
ATOM 727 C C . GLU A 1 91 ? 2.429 -4.874 15.692 1.00 84.31 91 GLU A C 1
ATOM 729 O O . GLU A 1 91 ? 3.605 -4.944 16.049 1.00 84.31 91 GLU A O 1
ATOM 734 N N . GLY A 1 92 ? 1.522 -4.210 16.420 1.00 84.06 92 GLY A N 1
ATOM 735 C CA . GLY A 1 92 ? 1.820 -3.535 17.685 1.00 84.06 92 GLY A CA 1
ATOM 736 C C . GLY A 1 92 ? 2.647 -2.252 17.540 1.00 84.06 92 GLY A C 1
ATOM 737 O O . GLY A 1 92 ? 3.196 -1.762 18.529 1.00 84.06 92 GLY A O 1
ATOM 738 N N . ARG A 1 93 ? 2.750 -1.691 16.331 1.00 82.88 93 ARG A N 1
ATOM 739 C CA . ARG A 1 93 ? 3.413 -0.409 16.070 1.00 82.88 93 ARG A CA 1
ATOM 740 C C . ARG A 1 93 ? 2.493 0.768 16.399 1.00 82.88 93 ARG A C 1
ATOM 742 O O . ARG A 1 93 ? 1.264 0.668 16.411 1.00 82.88 93 ARG A O 1
ATOM 749 N N . THR A 1 94 ? 3.101 1.925 16.659 1.00 82.38 94 THR A N 1
ATOM 750 C CA . THR A 1 94 ? 2.358 3.171 16.877 1.00 82.38 94 THR A CA 1
ATOM 751 C C . THR A 1 94 ? 1.658 3.586 15.590 1.00 82.38 94 THR A C 1
ATOM 753 O O . THR A 1 94 ? 2.313 3.923 14.604 1.00 82.38 94 THR A O 1
ATOM 756 N N . VAL A 1 95 ? 0.327 3.619 15.629 1.00 79.94 95 VAL A N 1
ATOM 757 C CA . VAL A 1 95 ? -0.500 4.089 14.517 1.00 79.94 95 VAL A CA 1
ATOM 758 C C . VAL A 1 95 ? -0.201 5.564 14.270 1.00 79.94 95 VAL A C 1
ATOM 760 O O . VAL A 1 95 ? -0.436 6.412 15.133 1.00 79.94 95 VAL A O 1
ATOM 763 N N . ARG A 1 96 ? 0.315 5.881 13.083 1.00 71.25 96 ARG A N 1
ATOM 764 C CA . ARG A 1 96 ? 0.475 7.271 12.656 1.00 71.25 96 ARG A CA 1
ATOM 765 C C . ARG A 1 96 ? -0.894 7.813 12.271 1.00 71.25 96 ARG A C 1
ATOM 767 O O . ARG A 1 96 ? -1.535 7.280 11.369 1.00 71.25 96 ARG A O 1
ATOM 774 N N . THR A 1 97 ? -1.356 8.859 12.946 1.00 68.00 97 THR A N 1
ATOM 775 C CA . THR A 1 97 ? -2.561 9.587 12.529 1.00 68.00 97 THR A CA 1
ATOM 776 C C . THR A 1 97 ? -2.339 10.171 11.145 1.00 68.00 97 THR A C 1
ATOM 778 O O . THR A 1 97 ? -1.351 10.873 10.917 1.00 68.00 97 THR A O 1
ATOM 781 N N . ASN A 1 98 ? -3.254 9.875 10.226 1.00 63.03 98 ASN A N 1
ATOM 782 C CA . ASN A 1 98 ? -3.213 10.434 8.887 1.00 63.03 98 ASN A CA 1
ATOM 783 C C . ASN A 1 98 ? -3.420 11.951 9.000 1.00 63.03 98 ASN A C 1
ATOM 785 O O . ASN A 1 98 ? -4.460 12.401 9.468 1.00 63.03 98 ASN A O 1
ATOM 789 N N . HIS A 1 99 ? -2.420 12.750 8.621 1.00 54.34 99 HIS A N 1
ATOM 790 C CA . HIS A 1 99 ? -2.540 14.215 8.636 1.00 54.34 99 HIS A CA 1
ATOM 791 C C . HIS A 1 99 ? -3.297 14.755 7.409 1.00 54.34 99 HIS A C 1
ATOM 793 O O . HIS A 1 99 ? -3.499 15.958 7.275 1.00 54.34 99 HIS A O 1
ATOM 799 N N . TYR A 1 100 ? -3.729 13.879 6.502 1.00 57.12 100 TYR A N 1
ATOM 800 C CA . TYR A 1 100 ? -4.484 14.284 5.329 1.00 57.12 100 TYR A CA 1
ATOM 801 C C . TYR A 1 100 ? -5.895 14.687 5.767 1.00 57.12 100 TYR A C 1
ATOM 803 O O . TYR A 1 100 ? -6.724 13.852 6.100 1.00 57.12 100 TYR A O 1
ATOM 811 N N . ASP A 1 101 ? -6.173 15.986 5.765 1.00 53.19 101 ASP A N 1
ATOM 812 C CA . ASP A 1 101 ? -7.482 16.584 6.062 1.00 53.19 101 ASP A CA 1
ATOM 813 C C . ASP A 1 101 ? -8.411 16.640 4.830 1.00 53.19 101 ASP A C 1
ATOM 815 O O . ASP A 1 101 ? -9.484 17.240 4.861 1.00 53.19 101 ASP A O 1
ATOM 819 N N . GLY A 1 102 ? -7.999 16.023 3.719 1.00 52.03 102 GLY A N 1
ATOM 820 C CA . GLY A 1 102 ? -8.737 16.017 2.456 1.00 52.03 102 GLY A CA 1
ATOM 821 C C . GLY A 1 102 ? -8.535 17.274 1.602 1.00 52.03 102 GLY A C 1
ATOM 822 O O . GLY A 1 102 ? -9.009 17.299 0.467 1.00 52.03 102 GLY A O 1
ATOM 823 N N . SER A 1 103 ? -7.781 18.277 2.069 1.00 48.81 103 SER A N 1
ATOM 824 C CA . SER A 1 103 ? -7.587 19.546 1.346 1.00 48.81 103 SER A CA 1
ATOM 825 C C . SER A 1 103 ? -6.849 19.395 0.008 1.00 48.81 103 SER A C 1
ATOM 827 O O . SER A 1 103 ? -7.140 20.115 -0.948 1.00 48.81 103 SER A O 1
ATOM 829 N N . TYR A 1 104 ? -5.940 18.423 -0.115 1.00 48.22 104 TYR A N 1
ATOM 830 C CA . TYR A 1 104 ? -5.178 18.201 -1.349 1.00 48.22 104 TYR A CA 1
ATOM 831 C C . TYR A 1 104 ? -5.987 17.524 -2.462 1.00 48.22 104 TYR A C 1
ATOM 833 O O . TYR A 1 104 ? -5.759 17.805 -3.638 1.00 48.22 104 TYR A O 1
ATOM 841 N N . LEU A 1 105 ? -6.963 16.673 -2.128 1.00 49.62 105 LEU A N 1
ATOM 842 C CA . LEU A 1 105 ? -7.862 16.101 -3.139 1.00 49.62 105 LEU A CA 1
ATOM 843 C C . LEU A 1 105 ? -8.852 17.149 -3.659 1.00 49.62 105 LEU A C 1
ATOM 845 O O . LEU A 1 105 ? -9.164 17.140 -4.849 1.00 49.62 105 LEU A O 1
ATOM 849 N N . ASP A 1 106 ? -9.262 18.101 -2.816 1.00 50.69 106 ASP A N 1
ATOM 850 C CA . ASP A 1 106 ? -10.019 19.276 -3.259 1.00 50.69 106 ASP A CA 1
ATOM 851 C C . ASP A 1 106 ? -9.193 20.144 -4.228 1.00 50.69 106 ASP A C 1
ATOM 853 O O . ASP A 1 106 ? -9.718 20.590 -5.252 1.00 50.69 106 ASP A O 1
ATOM 857 N N . GLN A 1 107 ? -7.890 20.323 -3.971 1.00 47.72 107 GLN A N 1
ATOM 858 C CA . GLN A 1 107 ? -6.977 21.042 -4.872 1.00 47.72 107 GLN A CA 1
ATOM 859 C C . GLN A 1 107 ? -6.731 20.297 -6.194 1.00 47.72 107 GLN A C 1
ATOM 861 O O . GLN A 1 107 ? -6.785 20.912 -7.257 1.00 47.72 107 GLN A O 1
ATOM 866 N N . ILE A 1 108 ? -6.520 18.977 -6.171 1.00 48.69 108 ILE A N 1
ATOM 867 C CA . ILE A 1 108 ? -6.330 18.179 -7.397 1.00 48.69 108 ILE A CA 1
ATOM 868 C C . ILE A 1 108 ? -7.625 18.128 -8.217 1.00 48.69 108 ILE A C 1
ATOM 870 O O . ILE A 1 108 ? -7.581 18.254 -9.437 1.00 48.69 108 ILE A O 1
ATOM 874 N N . SER A 1 109 ? -8.791 18.018 -7.575 1.00 51.50 109 SER A N 1
ATOM 875 C CA . SER A 1 109 ? -10.092 18.059 -8.256 1.00 51.50 109 SER A CA 1
ATOM 876 C C . SER A 1 109 ? -10.342 19.405 -8.955 1.00 51.50 109 SER A C 1
ATOM 878 O O . SER A 1 109 ? -10.851 19.436 -10.077 1.00 51.50 109 SER A O 1
ATOM 880 N N . LEU A 1 110 ? -9.902 20.511 -8.338 1.00 49.38 110 LEU A N 1
ATOM 881 C CA . LEU A 1 110 ? -9.878 21.850 -8.941 1.00 49.38 110 LEU A CA 1
ATOM 882 C C . LEU A 1 110 ? -8.964 21.929 -10.175 1.00 49.38 110 LEU A C 1
ATOM 884 O O . LEU A 1 110 ? -9.326 22.587 -11.148 1.00 49.38 110 LEU A O 1
ATOM 888 N N . VAL A 1 111 ? -7.813 21.253 -10.152 1.00 47.88 111 VAL A N 1
ATOM 889 C CA . VAL A 1 111 ? -6.841 21.239 -11.261 1.00 47.88 111 VAL A CA 1
ATOM 890 C C . VAL A 1 111 ? -7.271 20.306 -12.402 1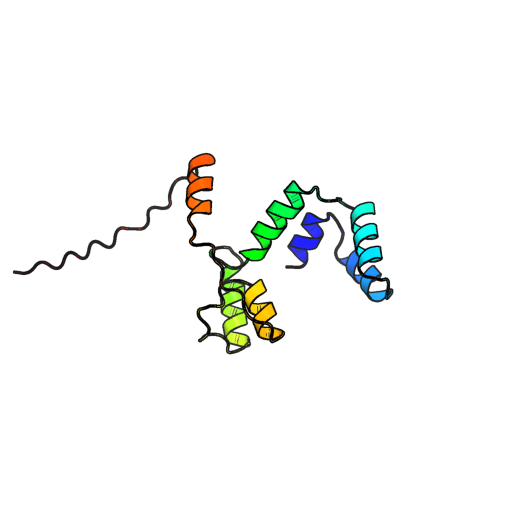.00 47.88 111 VAL A C 1
ATOM 892 O O . VAL A 1 111 ? -7.063 20.627 -13.568 1.00 47.88 111 VAL A O 1
ATOM 895 N N . VAL A 1 112 ? -7.903 19.171 -12.090 1.00 54.62 112 VAL A N 1
ATOM 896 C CA . VAL A 1 112 ? -8.275 18.122 -13.063 1.00 54.62 112 VAL A CA 1
ATOM 897 C C . VAL A 1 112 ? -9.736 18.261 -13.543 1.00 54.62 112 VAL A C 1
ATOM 899 O O . VAL A 1 112 ? -10.207 17.489 -14.374 1.00 54.62 112 VAL A O 1
ATOM 902 N N . GLY A 1 113 ? -10.473 19.275 -13.074 1.00 44.91 113 GLY A N 1
ATOM 903 C CA . GLY A 1 113 ? -11.839 19.568 -13.533 1.00 44.91 113 GLY A CA 1
ATOM 904 C C . GLY A 1 113 ? -12.890 18.544 -13.079 1.00 44.91 113 GLY A C 1
ATOM 905 O O . GLY A 1 113 ? -13.940 18.400 -13.713 1.00 44.91 113 GLY A O 1
ATOM 906 N N . GLY A 1 114 ? -12.625 17.823 -11.987 1.00 41.56 114 GLY A N 1
ATOM 907 C CA . GLY A 1 114 ? -13.546 16.848 -11.413 1.00 41.56 114 GLY A CA 1
ATOM 908 C C . GLY A 1 114 ? -14.795 17.537 -10.863 1.00 41.56 114 GLY A C 1
ATOM 909 O O . GLY A 1 114 ? -14.732 18.335 -9.929 1.00 41.56 114 GLY A O 1
ATOM 910 N N . ARG A 1 115 ? -15.967 17.250 -11.442 1.00 45.59 115 ARG A N 1
ATOM 911 C CA . ARG A 1 115 ? -17.250 17.772 -10.949 1.00 45.59 115 ARG A CA 1
ATOM 912 C C . ARG A 1 115 ? -17.444 17.371 -9.484 1.00 45.59 115 ARG A C 1
ATOM 914 O O . ARG A 1 115 ? -17.513 16.186 -9.169 1.00 45.59 115 ARG A O 1
ATOM 921 N N . ARG A 1 116 ? -17.569 18.373 -8.605 1.00 45.88 116 ARG A N 1
ATOM 922 C CA . ARG A 1 116 ? -17.944 18.205 -7.194 1.00 45.88 116 ARG A CA 1
ATOM 923 C C . ARG A 1 116 ? -19.199 17.332 -7.108 1.00 45.88 116 ARG A C 1
ATOM 925 O O . ARG A 1 116 ? -20.253 17.742 -7.590 1.00 45.88 116 ARG A O 1
ATOM 932 N N . HIS A 1 117 ? -19.119 16.186 -6.433 1.00 41.91 117 HIS A N 1
ATOM 933 C CA . HIS A 1 117 ? -20.309 15.648 -5.784 1.00 41.91 117 HIS A CA 1
ATOM 934 C C . HIS A 1 117 ? -20.631 16.610 -4.642 1.00 41.91 117 HIS A C 1
ATOM 936 O O . HIS A 1 117 ? -19.944 16.656 -3.622 1.00 41.91 117 HIS A O 1
ATOM 942 N N . SER A 1 118 ? -21.623 17.463 -4.874 1.00 34.94 118 SER A N 1
ATOM 943 C CA . SER A 1 118 ? -22.191 18.361 -3.882 1.00 34.94 118 SER A CA 1
ATOM 944 C C . SER A 1 118 ? -22.504 17.574 -2.610 1.00 34.94 118 SER A C 1
ATOM 946 O O . SER A 1 118 ? -23.364 16.694 -2.606 1.00 34.94 118 SER A O 1
ATOM 948 N N . ARG A 1 119 ? -21.821 17.903 -1.504 1.00 34.97 119 ARG A N 1
ATOM 949 C CA . ARG A 1 119 ? -22.360 17.599 -0.178 1.00 34.97 119 ARG A CA 1
ATOM 950 C C . ARG A 1 119 ? -23.703 18.314 -0.112 1.00 34.97 119 ARG A C 1
ATOM 952 O O . ARG A 1 119 ? -23.750 19.539 -0.205 1.00 34.97 119 ARG A O 1
ATOM 959 N N . LEU A 1 120 ? -24.781 17.542 -0.025 1.00 33.75 120 LEU A N 1
ATOM 960 C CA . LEU A 1 120 ? -26.093 18.048 0.344 1.00 33.75 120 LEU A CA 1
ATOM 961 C C . LEU A 1 120 ? -25.919 18.881 1.615 1.00 33.75 120 LEU A C 1
ATOM 963 O O . LEU A 1 120 ? -25.549 18.357 2.666 1.00 33.75 120 LEU A O 1
ATOM 967 N N . SER A 1 121 ? -26.137 20.188 1.490 1.00 34.78 121 SER A N 1
ATOM 968 C CA . SER A 1 121 ? -26.288 21.084 2.623 1.00 34.78 121 SER A CA 1
ATOM 969 C C . SER A 1 121 ? -27.421 20.545 3.490 1.00 34.78 121 SER A C 1
ATOM 971 O O . SER A 1 121 ? -28.584 20.582 3.090 1.00 34.78 121 SER A O 1
ATOM 973 N N . SER A 1 122 ? -27.093 20.037 4.676 1.00 33.25 122 SER A N 1
ATOM 974 C CA . SER A 1 122 ? -28.085 19.827 5.725 1.00 33.25 122 SER A CA 1
ATOM 975 C C . SER A 1 122 ? -28.522 21.202 6.226 1.00 33.25 122 SER A C 1
ATOM 977 O O . SER A 1 122 ? -27.960 21.747 7.173 1.00 33.25 122 SER A O 1
ATOM 979 N N . CYS A 1 123 ? -29.503 21.799 5.550 1.00 33.00 123 CYS A N 1
ATOM 980 C CA . CYS A 1 123 ? -30.288 22.886 6.112 1.00 33.00 123 CYS A CA 1
ATOM 981 C C . CYS A 1 123 ? -31.209 22.297 7.181 1.00 33.00 123 CYS A C 1
ATOM 983 O O . CYS A 1 123 ? -32.302 21.829 6.885 1.00 33.00 123 CYS A O 1
ATOM 985 N N . SER A 1 124 ? -30.780 22.360 8.434 1.00 35.62 124 SER A N 1
ATOM 986 C CA . SER A 1 124 ? -31.686 22.350 9.579 1.00 35.62 124 SER A CA 1
ATOM 987 C C . SER A 1 124 ? -31.529 23.687 10.293 1.00 35.62 124 SER A C 1
ATOM 989 O O . SER A 1 124 ? -30.846 23.798 11.308 1.00 35.62 124 SER A O 1
ATOM 991 N N . HIS A 1 125 ? -32.126 24.726 9.701 1.00 35.41 125 HIS A N 1
ATOM 992 C CA . HIS A 1 125 ? -32.497 25.922 10.447 1.00 35.41 125 HIS A CA 1
ATOM 993 C C . HIS A 1 125 ? -33.659 25.542 11.366 1.00 35.41 125 HIS A C 1
ATOM 995 O O . HIS A 1 125 ? -34.778 25.309 10.914 1.00 35.41 125 HIS A O 1
ATOM 1001 N N . LEU A 1 126 ? -33.360 25.463 12.659 1.00 44.38 126 LEU A N 1
ATOM 1002 C CA . LEU A 1 126 ? -34.337 25.605 13.727 1.00 44.38 126 LEU A CA 1
ATOM 1003 C C . LEU A 1 126 ? -34.866 27.047 13.697 1.00 44.38 126 LEU A C 1
ATOM 1005 O O . LEU A 1 126 ? -34.158 27.965 14.088 1.00 44.38 126 LEU A O 1
ATOM 1009 N N . ASN A 1 127 ? -36.103 27.222 13.244 1.00 36.06 127 ASN A N 1
ATOM 1010 C CA . ASN A 1 127 ? -37.009 28.302 13.641 1.00 36.06 127 ASN A CA 1
ATOM 1011 C C . ASN A 1 127 ? -38.300 27.557 14.038 1.00 36.06 127 ASN A C 1
ATOM 1013 O O . ASN A 1 127 ? -38.791 26.761 13.248 1.00 36.06 127 ASN A O 1
ATOM 1017 N N . GLY A 1 128 ? -38.836 27.619 15.255 1.00 38.12 128 GLY A N 1
ATOM 1018 C CA . GLY A 1 128 ? -38.950 28.799 16.098 1.00 38.12 128 GLY A CA 1
ATOM 1019 C C . GLY A 1 128 ? -40.148 29.622 15.632 1.00 38.12 128 GLY A C 1
ATOM 1020 O O . GLY A 1 128 ? -39.914 30.649 15.012 1.00 38.12 128 GLY A O 1
ATOM 1021 N N . PHE A 1 129 ? -41.367 29.095 15.817 1.00 36.34 129 PHE A N 1
ATOM 1022 C CA . PHE A 1 129 ? -42.644 29.742 16.181 1.00 36.34 129 PHE A CA 1
ATOM 1023 C C . PHE A 1 129 ? -43.791 28.732 16.048 1.00 36.34 129 PHE A C 1
ATOM 1025 O O . PHE A 1 129 ? -43.831 28.018 15.021 1.00 36.34 129 PHE A O 1
#